Protein AF-A0AAV2ZRG8-F1 (afdb_monomer_lite)

InterPro domains:
  IPR003650 Orange domain [PS51054] (90-117)
  IPR011598 Myc-type, basic helix-loop-helix (bHLH) domain [PF00010] (19-73)
  IPR011598 Myc-type, basic helix-loop-helix (bHLH) domain [PS50888] (18-74)
  IPR011598 Myc-type, basic helix-loop-helix (bHLH) domain [SM00353] (24-82)
  IPR036638 Helix-loop-helix DNA-binding domain superfamily [G3DSA:4.10.280.10] (13-78)
  IPR036638 Helix-loop-helix DNA-binding domain superfamily [SSF47459] (19-74)
  IPR050370 Hairy and Enhancer of Split/HEY-related [PTHR10985] (18-144)

Organism: Pyxicephalus adspersus (NCBI:txid30357)

Secondary structure (DSSP, 8-state):
--HHHHHHHHHHHHHHHHHHHHHHHHHHHHHHHHHHHHHHHHHHTHHHHHHHTTS----HHHHHHHHHHHHHHHHHHHHHHHHHHHHHHHHHHHHHHHHHHHHHHHHTT-HHHHHHHHHHHHHHTTTTTS---------PPPPP-----------

Foldseek 3Di:
DPPPVVVVVVVVVVVVVCVVVVVVVVVVVVVVVVVVVLVVLCVVCVVVVVVVVVDDDDDSVNSVVSSVVVVVVVVVVVVVVVVVVVVVVVVVVVVVVVVVVLVVCVVVVVVVVNVVVVVVVVVVVVPPPPDDPDDDDPPDDDDDDDDDDPPPDDD

Sequence (155 aa):
MTSSFHLLEEADKVHLNRKKIRKPVIEKMRRDRINHSIEQIRHILEKDIQNQRQHSKLEKADILEMAVQYLRQQKMRQNVVDTQNSQDQYYHGYYKCLKEAVGFLHSHGQEKILHHICRQQSQSLGEHSLGYPASSPQRSPCNPSEGHGVIWRPW

Structure (mmCIF, N/CA/C/O backbone):
data_AF-A0AAV2ZRG8-F1
#
_entry.id   AF-A0AAV2ZRG8-F1
#
loop_
_atom_site.group_PDB
_atom_site.id
_atom_site.type_symbol
_atom_site.label_atom_id
_atom_site.label_alt_id
_atom_site.label_comp_id
_atom_site.label_asym_id
_atom_site.label_entity_id
_atom_site.label_seq_id
_atom_site.pdbx_PDB_ins_code
_atom_site.Cartn_x
_atom_site.Cartn_y
_atom_site.Cartn_z
_atom_site.occupancy
_atom_site.B_iso_or_equiv
_atom_site.auth_seq_id
_atom_site.auth_comp_id
_atom_site.auth_asym_id
_atom_site.auth_atom_id
_atom_site.pdbx_PDB_model_num
ATOM 1 N N . MET A 1 1 ? 40.174 38.557 -43.887 1.00 51.75 1 MET A N 1
ATOM 2 C CA . MET A 1 1 ? 38.837 38.673 -43.252 1.00 51.75 1 MET A CA 1
ATOM 3 C C . MET A 1 1 ? 38.041 37.354 -43.236 1.00 51.75 1 MET A C 1
ATOM 5 O O . MET A 1 1 ? 36.908 37.351 -42.785 1.00 51.75 1 MET A O 1
ATOM 9 N N . THR A 1 2 ? 38.617 36.209 -43.628 1.00 54.34 2 THR A N 1
ATOM 10 C CA . THR A 1 2 ? 37.922 34.903 -43.712 1.00 54.34 2 THR A CA 1
ATOM 11 C C . THR A 1 2 ? 37.854 34.107 -42.399 1.00 54.34 2 THR A C 1
ATOM 13 O O . THR A 1 2 ? 37.110 33.138 -42.316 1.00 54.34 2 THR A O 1
ATOM 16 N N . SER A 1 3 ? 38.582 34.511 -41.353 1.00 62.34 3 SER A N 1
ATOM 17 C CA . SER A 1 3 ? 38.695 33.727 -40.108 1.00 62.34 3 SER A CA 1
ATOM 18 C C . SER A 1 3 ? 37.420 33.750 -39.242 1.00 62.34 3 SER A C 1
ATOM 20 O O . SER A 1 3 ? 37.044 32.742 -38.651 1.00 62.34 3 SER A O 1
ATOM 22 N N . SER A 1 4 ? 36.687 34.871 -39.211 1.00 57.34 4 SER A N 1
ATOM 23 C CA . SER A 1 4 ? 35.542 35.022 -38.295 1.00 57.34 4 SER A CA 1
ATOM 24 C C . SER A 1 4 ? 34.259 34.326 -38.766 1.00 57.34 4 SER A C 1
ATOM 26 O O . SER A 1 4 ? 33.429 33.972 -37.935 1.00 57.34 4 SER A O 1
ATOM 28 N N . PHE A 1 5 ? 34.083 34.133 -40.077 1.00 59.22 5 PHE A N 1
ATOM 29 C CA . PHE A 1 5 ? 32.897 33.472 -40.636 1.00 59.22 5 PHE A CA 1
ATOM 30 C C . PHE A 1 5 ? 32.965 31.948 -40.451 1.00 59.22 5 PHE A C 1
ATOM 32 O O . PHE A 1 5 ? 31.996 31.334 -40.013 1.00 59.22 5 PHE A O 1
ATOM 39 N N . HIS A 1 6 ? 34.143 31.351 -40.663 1.00 59.81 6 HIS A N 1
ATOM 40 C CA . HIS A 1 6 ? 34.358 29.922 -40.425 1.00 59.81 6 HIS A CA 1
ATOM 41 C C . HIS A 1 6 ? 34.215 29.536 -38.943 1.00 59.81 6 HIS A C 1
ATOM 43 O O . HIS A 1 6 ? 33.621 28.507 -38.644 1.00 59.81 6 HIS A O 1
ATOM 49 N N . LEU A 1 7 ? 34.669 30.378 -38.006 1.00 63.31 7 LEU A N 1
ATOM 50 C CA . LEU A 1 7 ? 34.544 30.111 -36.565 1.00 63.31 7 LEU A CA 1
ATOM 51 C C . LEU A 1 7 ? 33.089 30.094 -36.062 1.00 63.31 7 LEU A C 1
ATOM 53 O O . LEU A 1 7 ? 32.765 29.314 -35.165 1.00 63.31 7 LEU A O 1
ATOM 57 N N . LEU A 1 8 ? 32.210 30.925 -36.630 1.00 60.66 8 LEU A N 1
ATOM 58 C CA . LEU A 1 8 ? 30.782 30.935 -36.286 1.00 60.66 8 LEU A CA 1
ATOM 59 C C . LEU A 1 8 ? 30.070 29.683 -36.816 1.00 60.66 8 LEU A C 1
ATOM 61 O O . LEU A 1 8 ? 29.310 29.050 -36.084 1.00 60.66 8 LEU A O 1
ATOM 65 N N . GLU A 1 9 ? 30.382 29.265 -38.044 1.00 61.56 9 GLU A N 1
ATOM 66 C CA . GLU A 1 9 ? 29.804 28.054 -38.633 1.00 61.56 9 GLU A CA 1
ATOM 67 C C . GLU A 1 9 ? 30.273 26.772 -37.914 1.00 61.56 9 GLU A C 1
ATOM 69 O O . GLU A 1 9 ? 29.498 25.830 -37.717 1.00 61.56 9 GLU A O 1
ATOM 74 N N . GLU A 1 10 ? 31.526 26.747 -37.453 1.00 59.41 10 GLU A N 1
ATOM 75 C CA . GLU A 1 10 ? 32.078 25.678 -36.615 1.00 59.41 10 GLU A CA 1
ATOM 76 C C . GLU A 1 10 ? 31.371 25.621 -35.244 1.00 59.41 10 GLU A C 1
ATOM 78 O O . GLU A 1 10 ? 30.985 24.546 -34.772 1.00 59.41 10 GLU A O 1
ATOM 83 N N . ALA A 1 11 ? 31.131 26.779 -34.616 1.00 62.53 11 ALA A N 1
ATOM 84 C CA . ALA A 1 11 ? 30.462 26.880 -33.319 1.00 62.53 11 ALA A CA 1
ATOM 85 C C . ALA A 1 11 ? 28.993 26.424 -33.375 1.00 62.53 11 ALA A C 1
ATOM 87 O O . ALA A 1 11 ? 28.546 25.683 -32.489 1.00 62.53 11 ALA A O 1
ATOM 88 N N . ASP A 1 12 ? 28.264 26.781 -34.434 1.00 64.81 12 ASP A N 1
ATOM 89 C CA . ASP A 1 12 ? 26.878 26.355 -34.643 1.00 64.81 12 ASP A CA 1
ATOM 90 C C . ASP A 1 12 ? 26.773 24.846 -34.911 1.00 64.81 12 ASP A C 1
ATOM 92 O O . ASP A 1 12 ? 25.898 24.168 -34.354 1.00 64.81 12 ASP A O 1
ATOM 96 N N . LYS A 1 13 ? 27.715 24.270 -35.672 1.00 63.47 13 LYS A N 1
ATOM 97 C CA . LYS A 1 13 ? 27.808 22.814 -35.889 1.00 63.47 13 LYS A CA 1
ATOM 98 C C . LYS A 1 13 ? 28.120 22.062 -34.594 1.00 63.47 13 LYS A C 1
ATOM 100 O O . LYS A 1 13 ? 27.461 21.061 -34.295 1.00 63.47 13 LYS A O 1
ATOM 105 N N . VAL A 1 14 ? 29.053 22.554 -33.776 1.00 64.88 14 VAL A N 1
ATOM 106 C CA . VAL A 1 14 ? 29.383 21.968 -32.463 1.00 64.88 14 VAL A CA 1
ATOM 107 C C . VAL A 1 14 ? 28.203 22.075 -31.494 1.00 64.88 14 VAL A C 1
ATOM 109 O O . VAL A 1 14 ? 27.904 21.122 -30.768 1.00 64.88 14 VAL A O 1
ATOM 112 N N . HIS A 1 15 ? 27.484 23.197 -31.489 1.00 64.00 15 HIS A N 1
ATOM 113 C CA . HIS A 1 15 ? 26.315 23.402 -30.638 1.00 64.00 15 HIS A CA 1
ATOM 114 C C . HIS A 1 15 ? 25.135 22.503 -31.042 1.00 64.00 15 HIS A C 1
ATOM 116 O O . HIS A 1 15 ? 24.491 21.892 -30.181 1.00 64.00 15 HIS A O 1
ATOM 122 N N . LEU A 1 16 ? 24.884 22.352 -32.346 1.00 62.34 16 LEU A N 1
ATOM 123 C CA . LEU A 1 16 ? 23.873 21.441 -32.875 1.00 62.34 16 LEU A CA 1
ATOM 124 C C . LEU A 1 16 ? 24.236 19.976 -32.604 1.00 62.34 16 LEU A C 1
ATOM 126 O O . LEU A 1 16 ? 23.362 19.208 -32.212 1.00 62.34 16 LEU A O 1
ATOM 130 N N . ASN A 1 17 ? 25.509 19.590 -32.729 1.00 62.44 17 ASN A N 1
ATOM 131 C CA . ASN A 1 17 ? 25.973 18.238 -32.412 1.00 62.44 17 ASN A CA 1
ATOM 132 C C . ASN A 1 17 ? 25.851 17.935 -30.906 1.00 62.44 17 ASN A C 1
ATOM 134 O O . ASN A 1 17 ? 25.306 16.909 -30.509 1.00 62.44 17 ASN A O 1
ATOM 138 N N . ARG A 1 18 ? 26.216 18.888 -30.035 1.00 60.81 18 ARG A N 1
ATOM 139 C CA . ARG A 1 18 ? 25.977 18.786 -28.584 1.00 60.81 18 ARG A CA 1
ATOM 140 C C . ARG A 1 18 ? 24.490 18.655 -28.258 1.00 60.81 18 ARG A C 1
ATOM 142 O O . ARG A 1 18 ? 24.137 17.836 -27.418 1.00 60.81 18 ARG A O 1
ATOM 149 N N . LYS A 1 19 ? 23.602 19.404 -28.920 1.00 61.56 19 LYS A N 1
ATOM 150 C CA . LYS A 1 19 ? 22.140 19.248 -28.775 1.00 61.56 19 LYS A CA 1
ATOM 151 C C . LYS A 1 19 ? 21.653 17.884 -29.289 1.00 61.56 19 LYS A C 1
ATOM 153 O O . LYS A 1 19 ? 20.830 17.259 -28.623 1.00 61.56 19 LYS A O 1
ATOM 158 N N . LYS A 1 20 ? 22.184 17.401 -30.418 1.00 61.59 20 LYS A N 1
ATOM 159 C CA . LYS A 1 20 ? 21.877 16.090 -31.018 1.00 61.59 20 LYS A CA 1
ATOM 160 C C . LYS A 1 20 ? 22.372 14.907 -30.186 1.00 61.59 20 LYS A C 1
ATOM 162 O O . LYS A 1 20 ? 21.736 13.869 -30.249 1.00 61.59 20 LYS A O 1
ATOM 167 N N . ILE A 1 21 ? 23.438 15.059 -29.395 1.00 62.19 21 ILE A N 1
ATOM 168 C CA . ILE A 1 21 ? 23.971 14.021 -28.491 1.00 62.19 21 ILE A CA 1
ATOM 169 C C . ILE A 1 21 ? 23.342 14.111 -27.092 1.00 62.19 21 ILE A C 1
ATOM 171 O O . ILE A 1 21 ? 23.049 13.096 -26.468 1.00 62.19 21 ILE A O 1
ATOM 175 N N . ARG A 1 22 ? 23.063 15.316 -26.584 1.00 65.94 22 ARG A N 1
ATOM 176 C CA . ARG A 1 22 ? 22.439 15.488 -25.260 1.00 65.94 22 ARG A CA 1
ATOM 177 C C . ARG A 1 22 ? 21.010 14.956 -25.224 1.00 65.94 22 ARG A C 1
ATOM 179 O O . ARG A 1 22 ? 20.652 14.278 -24.270 1.00 65.94 22 ARG A O 1
ATOM 186 N N . LYS A 1 23 ? 20.209 15.209 -26.263 1.00 69.50 23 LYS A N 1
ATOM 187 C CA . LYS A 1 23 ? 18.830 14.698 -26.354 1.00 69.50 23 LYS A CA 1
ATOM 188 C C . LYS A 1 23 ? 18.730 13.160 -26.226 1.00 69.50 23 LYS A C 1
ATOM 190 O O . LYS A 1 23 ? 17.967 12.715 -25.372 1.00 69.50 23 LYS A O 1
ATOM 195 N N . PRO A 1 24 ? 19.500 12.336 -26.967 1.00 81.19 24 PRO A N 1
ATOM 196 C CA . PRO A 1 24 ? 19.451 10.881 -26.825 1.00 81.19 24 PRO A CA 1
ATOM 197 C C . PRO A 1 24 ? 20.021 10.388 -25.492 1.00 81.19 24 PRO A C 1
ATOM 199 O O . PRO A 1 24 ? 19.527 9.394 -24.970 1.00 81.19 24 PRO A O 1
ATOM 202 N N . VAL A 1 25 ? 21.000 11.081 -24.897 1.00 81.81 25 VAL A N 1
ATOM 203 C CA . VAL A 1 25 ? 21.508 10.725 -23.559 1.00 81.81 25 VAL A CA 1
ATOM 204 C C . VAL A 1 25 ? 20.443 10.950 -22.482 1.00 81.81 25 VAL A C 1
ATOM 206 O O . VAL A 1 25 ? 20.208 10.062 -21.668 1.00 81.81 25 VAL A O 1
ATOM 209 N N . ILE A 1 26 ? 19.752 12.094 -22.498 1.00 85.50 26 ILE A N 1
ATOM 210 C CA . ILE A 1 26 ? 18.673 12.385 -21.540 1.00 85.50 26 ILE A CA 1
ATOM 211 C C . ILE A 1 26 ? 17.504 11.410 -21.710 1.00 85.50 26 ILE A C 1
ATOM 213 O O . ILE A 1 26 ? 16.988 10.890 -20.721 1.00 85.50 26 ILE A O 1
ATOM 217 N N . GLU A 1 27 ? 17.116 11.103 -22.949 1.00 88.88 27 GLU A N 1
ATOM 218 C CA . GLU A 1 27 ? 16.063 10.118 -23.208 1.00 88.88 27 GLU A CA 1
ATOM 219 C C . GLU A 1 27 ? 16.475 8.709 -22.760 1.00 88.88 27 GLU A C 1
ATOM 221 O O . GLU A 1 27 ? 15.659 7.985 -22.190 1.00 88.88 27 GLU A O 1
ATOM 226 N N . LYS A 1 28 ? 17.747 8.328 -22.938 1.00 89.31 28 LYS A N 1
ATOM 227 C CA . LYS A 1 28 ? 18.283 7.072 -22.402 1.00 89.31 28 LYS A CA 1
ATOM 228 C C . LYS A 1 28 ? 18.167 7.032 -20.878 1.00 89.31 28 LYS A C 1
ATOM 230 O O . LYS A 1 28 ? 17.559 6.107 -20.355 1.00 89.31 28 LYS A O 1
ATOM 235 N N . MET A 1 29 ? 18.629 8.069 -20.175 1.00 91.00 29 MET A N 1
ATOM 236 C CA . MET A 1 29 ? 18.504 8.153 -18.713 1.00 91.00 29 MET A CA 1
ATOM 237 C C . MET A 1 29 ? 17.046 8.074 -18.249 1.00 91.00 29 MET A C 1
ATOM 239 O O . MET A 1 29 ? 16.734 7.439 -17.241 1.00 91.00 29 MET A O 1
ATOM 243 N N . ARG A 1 30 ? 16.125 8.700 -18.986 1.00 95.69 30 ARG A N 1
ATOM 244 C CA . ARG A 1 30 ? 14.695 8.629 -18.687 1.00 95.69 30 ARG A CA 1
ATOM 245 C C . ARG A 1 30 ? 14.149 7.209 -18.855 1.00 95.69 30 ARG A C 1
ATOM 247 O O . ARG A 1 30 ? 13.413 6.743 -17.985 1.00 95.69 30 ARG A O 1
ATOM 254 N N . ARG A 1 31 ? 14.503 6.525 -19.948 1.00 96.56 31 ARG A N 1
ATOM 255 C CA . ARG A 1 31 ? 14.122 5.124 -20.195 1.00 96.56 31 ARG A CA 1
ATOM 256 C C . ARG A 1 31 ? 14.693 4.195 -19.135 1.00 96.56 31 ARG A C 1
ATOM 258 O O . ARG A 1 31 ? 13.957 3.352 -18.632 1.00 96.56 31 ARG A O 1
ATOM 265 N N . ASP A 1 32 ? 15.950 4.391 -18.758 1.00 95.81 32 ASP A N 1
ATOM 266 C CA . ASP A 1 32 ? 16.614 3.612 -17.715 1.00 95.81 32 ASP A CA 1
ATOM 267 C C . ASP A 1 32 ? 15.908 3.801 -16.369 1.00 95.81 32 ASP A C 1
ATOM 269 O O . ASP A 1 32 ? 15.581 2.818 -15.707 1.00 95.81 32 ASP A O 1
ATOM 273 N N . ARG A 1 33 ? 15.546 5.042 -16.013 1.00 97.25 33 ARG A N 1
ATOM 274 C CA . ARG A 1 33 ? 14.755 5.330 -14.808 1.00 97.25 33 ARG A CA 1
ATOM 275 C C . ARG A 1 33 ? 13.404 4.613 -14.817 1.00 97.25 33 ARG A C 1
ATOM 277 O O . ARG A 1 33 ? 13.025 4.025 -13.810 1.00 97.25 33 ARG A O 1
ATOM 284 N N . IL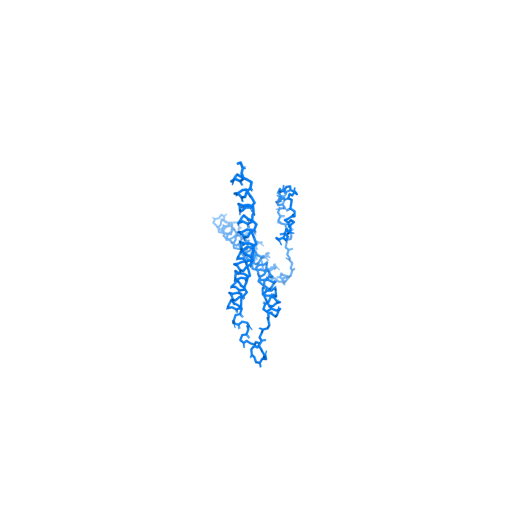E A 1 34 ? 12.684 4.647 -15.939 1.00 95.50 34 ILE A N 1
ATOM 285 C CA . ILE A 1 34 ? 11.383 3.972 -16.066 1.00 95.50 34 ILE A CA 1
ATOM 286 C C . ILE A 1 34 ? 11.536 2.459 -15.944 1.00 95.50 34 ILE A C 1
ATOM 288 O O . ILE A 1 34 ? 10.796 1.827 -15.193 1.00 95.50 34 ILE A O 1
ATOM 292 N N . ASN A 1 35 ? 12.512 1.877 -16.638 1.00 95.38 35 ASN A N 1
ATOM 293 C CA . ASN A 1 35 ? 12.784 0.447 -16.551 1.00 95.38 35 ASN A CA 1
ATOM 294 C C . ASN A 1 35 ? 13.146 0.040 -15.121 1.00 95.38 35 ASN A C 1
ATOM 296 O O . ASN A 1 35 ? 12.632 -0.959 -14.630 1.00 95.38 35 ASN A O 1
ATOM 300 N N . HIS A 1 36 ? 13.953 0.848 -14.435 1.00 96.00 36 HIS A N 1
ATOM 301 C CA . HIS A 1 36 ? 14.304 0.618 -13.043 1.00 96.00 36 HIS A CA 1
ATOM 302 C C . HIS A 1 36 ? 13.079 0.682 -12.116 1.00 96.00 36 HIS A C 1
ATOM 304 O O . HIS A 1 36 ? 12.918 -0.188 -11.267 1.00 96.00 36 HIS A O 1
ATOM 310 N N . SER A 1 37 ? 12.169 1.645 -12.304 1.00 96.00 37 SER A N 1
ATOM 311 C CA . SER A 1 37 ? 10.923 1.685 -11.523 1.00 96.00 37 SER A CA 1
ATOM 312 C C . SER A 1 37 ? 9.994 0.498 -11.806 1.00 96.00 37 SER A C 1
ATOM 314 O O . SER A 1 37 ? 9.392 -0.028 -10.877 1.00 96.00 37 SER A O 1
ATOM 316 N N . ILE A 1 38 ? 9.905 0.032 -13.058 1.00 94.12 38 ILE A N 1
ATOM 317 C CA . ILE A 1 38 ? 9.114 -1.160 -13.412 1.00 94.12 38 ILE A CA 1
ATOM 318 C C . ILE A 1 38 ? 9.701 -2.406 -12.738 1.00 94.12 38 ILE A C 1
ATOM 320 O O . ILE A 1 38 ? 8.959 -3.249 -12.239 1.00 94.12 38 ILE A O 1
ATOM 324 N N . GLU A 1 39 ? 11.028 -2.501 -12.675 1.00 91.62 39 GLU A N 1
ATOM 325 C CA . GLU A 1 39 ? 11.712 -3.578 -11.967 1.00 91.62 39 GLU A CA 1
ATOM 326 C C . GLU A 1 39 ? 11.400 -3.551 -10.467 1.00 91.62 39 GLU A C 1
ATOM 328 O O . GLU A 1 39 ? 11.033 -4.575 -9.902 1.00 91.62 39 GLU A O 1
ATOM 333 N N . GLN A 1 40 ? 11.463 -2.383 -9.823 1.00 93.94 40 GLN A N 1
ATOM 334 C CA . GLN A 1 40 ? 11.088 -2.243 -8.410 1.00 93.94 40 GLN A CA 1
ATOM 335 C C . GLN A 1 40 ? 9.637 -2.669 -8.151 1.00 93.94 40 GLN A C 1
ATOM 337 O O . GLN A 1 40 ? 9.372 -3.386 -7.189 1.00 93.94 40 GLN A O 1
ATOM 342 N N . ILE A 1 41 ? 8.707 -2.284 -9.032 1.00 93.44 41 ILE A N 1
ATOM 343 C CA . ILE A 1 41 ? 7.303 -2.707 -8.947 1.00 93.44 41 ILE A CA 1
ATOM 344 C C . ILE A 1 41 ? 7.198 -4.236 -9.006 1.00 93.44 41 ILE A C 1
ATOM 346 O O . ILE A 1 41 ? 6.515 -4.825 -8.172 1.00 93.44 41 ILE A O 1
ATOM 350 N N . ARG A 1 42 ? 7.917 -4.897 -9.925 1.00 89.06 42 ARG A N 1
ATOM 351 C CA . ARG A 1 42 ? 7.946 -6.368 -9.998 1.00 89.06 42 ARG A CA 1
ATOM 352 C C . ARG A 1 42 ? 8.389 -7.003 -8.675 1.00 89.06 42 ARG A C 1
ATOM 354 O O . ARG A 1 42 ? 7.772 -7.971 -8.250 1.00 89.06 42 ARG A O 1
ATOM 361 N N . HIS A 1 43 ? 9.419 -6.462 -8.025 1.00 88.88 43 HIS A N 1
ATOM 362 C CA . HIS A 1 43 ? 9.908 -6.977 -6.740 1.00 88.88 43 HIS A CA 1
ATOM 363 C C . HIS A 1 43 ? 8.883 -6.795 -5.610 1.00 88.88 43 HIS A C 1
ATOM 365 O O . HIS A 1 43 ? 8.678 -7.699 -4.807 1.00 88.88 43 HIS A O 1
ATOM 371 N N . ILE A 1 44 ? 8.191 -5.651 -5.555 1.00 90.75 44 ILE A N 1
ATOM 372 C CA . ILE A 1 44 ? 7.132 -5.411 -4.557 1.00 90.75 44 ILE A CA 1
ATOM 373 C C . ILE A 1 44 ? 5.991 -6.421 -4.726 1.00 90.75 44 ILE A C 1
ATOM 375 O O . ILE A 1 44 ? 5.484 -6.963 -3.745 1.00 90.75 44 ILE A O 1
ATOM 379 N N . LEU A 1 45 ? 5.625 -6.706 -5.974 1.00 86.75 45 LEU A N 1
ATOM 380 C CA . LEU A 1 45 ? 4.560 -7.643 -6.322 1.00 86.75 45 LEU A CA 1
ATOM 381 C C . LEU A 1 45 ? 5.010 -9.111 -6.279 1.00 86.75 45 LEU A C 1
ATOM 383 O O . LEU A 1 45 ? 4.206 -9.996 -6.552 1.00 86.75 45 LEU A O 1
ATOM 387 N N . GLU A 1 46 ? 6.269 -9.408 -5.942 1.00 78.12 46 GLU A N 1
ATOM 388 C CA . GLU A 1 46 ? 6.866 -10.737 -6.109 1.00 78.12 46 GLU A CA 1
ATOM 389 C C . GLU A 1 46 ? 6.130 -11.840 -5.330 1.00 78.12 46 GLU A C 1
ATOM 391 O O . GLU A 1 46 ? 6.024 -12.967 -5.814 1.00 78.12 46 GLU A O 1
ATOM 396 N N . LYS A 1 47 ? 5.546 -11.505 -4.173 1.00 70.94 47 LYS A N 1
ATOM 397 C CA . LYS A 1 47 ? 4.723 -12.428 -3.372 1.00 70.94 47 LYS A CA 1
ATOM 398 C C . LYS A 1 47 ? 3.409 -12.805 -4.065 1.00 70.94 47 LYS A C 1
ATOM 400 O O . LYS A 1 47 ? 3.024 -13.969 -4.041 1.00 70.94 47 LYS A O 1
ATOM 405 N N . ASP A 1 48 ? 2.756 -11.846 -4.716 1.00 68.25 48 ASP A N 1
ATOM 406 C CA . ASP A 1 48 ? 1.528 -12.085 -5.487 1.00 68.25 48 ASP A CA 1
ATOM 407 C C . ASP A 1 48 ? 1.849 -12.769 -6.828 1.00 68.25 48 ASP A C 1
ATOM 409 O O . ASP A 1 48 ? 1.123 -13.646 -7.293 1.00 68.25 48 ASP A O 1
ATOM 413 N N . ILE A 1 49 ? 3.002 -12.424 -7.406 1.00 63.72 49 ILE A N 1
ATOM 414 C CA . ILE A 1 49 ? 3.564 -12.999 -8.628 1.00 63.72 49 ILE A CA 1
ATOM 415 C C . ILE A 1 49 ? 3.930 -14.476 -8.446 1.00 63.72 49 ILE A C 1
ATOM 417 O O . ILE A 1 49 ? 3.678 -15.257 -9.355 1.00 63.72 49 ILE A O 1
ATOM 421 N N . GLN A 1 50 ? 4.500 -14.903 -7.312 1.00 62.06 50 GLN A N 1
ATOM 422 C CA . GLN A 1 50 ? 4.860 -16.313 -7.080 1.00 62.06 50 GLN A CA 1
ATOM 423 C C . GLN A 1 50 ? 3.664 -17.269 -7.228 1.00 62.06 50 GLN A C 1
ATOM 425 O O . GLN A 1 50 ? 3.843 -18.383 -7.713 1.00 62.06 50 GLN A O 1
ATOM 430 N N . ASN A 1 51 ? 2.449 -16.808 -6.916 1.00 62.09 51 ASN A N 1
ATOM 431 C CA . ASN A 1 51 ? 1.219 -17.579 -7.120 1.00 62.09 51 ASN A CA 1
ATOM 432 C C . ASN A 1 51 ? 0.807 -17.671 -8.602 1.00 62.09 51 ASN A C 1
ATOM 434 O O . ASN A 1 51 ? 0.162 -18.635 -8.999 1.00 62.09 51 ASN A O 1
ATOM 438 N N . GLN A 1 52 ? 1.202 -16.699 -9.432 1.00 60.75 52 GLN A N 1
ATOM 439 C CA . GLN A 1 52 ? 0.966 -16.686 -10.884 1.00 60.75 52 GLN A CA 1
ATOM 440 C C . GLN A 1 52 ? 2.130 -17.294 -11.697 1.00 60.75 52 GLN A C 1
ATOM 442 O O . GLN A 1 52 ? 1.937 -17.711 -12.838 1.00 60.75 52 GLN A O 1
ATOM 447 N N . ARG A 1 53 ? 3.333 -17.408 -11.108 1.00 56.50 53 ARG A N 1
ATOM 448 C CA . ARG A 1 53 ? 4.587 -17.880 -11.741 1.00 56.50 53 ARG A CA 1
ATOM 449 C C . ARG A 1 53 ? 4.585 -19.326 -12.234 1.00 56.50 53 ARG A C 1
ATOM 451 O O . ARG A 1 53 ? 5.575 -19.741 -12.833 1.00 56.50 53 ARG A O 1
ATOM 458 N N . GLN A 1 54 ? 3.512 -20.089 -12.046 1.00 58.31 54 GLN A N 1
ATOM 459 C CA . GLN A 1 54 ? 3.382 -21.363 -12.758 1.00 58.31 54 GLN A CA 1
ATOM 460 C C . GLN A 1 54 ? 3.266 -21.163 -14.280 1.00 58.31 54 GLN A C 1
ATOM 462 O O . GLN A 1 54 ? 3.531 -22.098 -15.033 1.00 58.31 54 GLN A O 1
ATOM 467 N N . HIS A 1 55 ? 2.963 -19.946 -14.749 1.00 51.91 55 HIS A N 1
ATOM 468 C CA . HIS A 1 55 ? 2.786 -19.669 -16.167 1.00 51.91 55 HIS A CA 1
ATOM 469 C C . HIS A 1 55 ? 3.562 -18.427 -16.633 1.00 51.91 55 HIS A C 1
ATOM 471 O O . HIS A 1 55 ? 3.142 -17.294 -16.450 1.00 51.91 55 HIS A O 1
ATOM 477 N N . SER A 1 56 ? 4.661 -18.687 -17.347 1.00 58.03 56 SER A N 1
ATOM 478 C CA . SER A 1 56 ? 5.300 -17.792 -18.322 1.00 58.03 56 SER A CA 1
ATOM 479 C C . SER A 1 56 ? 6.019 -16.524 -17.819 1.00 58.03 56 SER A C 1
ATOM 481 O O . SER A 1 56 ? 5.874 -16.035 -16.702 1.00 58.03 56 SER A O 1
ATOM 483 N N . LYS A 1 57 ? 6.890 -16.015 -18.690 1.00 68.94 57 LYS A N 1
ATOM 484 C CA . LYS A 1 57 ? 7.715 -14.817 -18.516 1.00 68.94 57 LYS A CA 1
ATOM 485 C C . LYS A 1 57 ? 6.808 -13.582 -18.452 1.00 68.94 57 LYS A C 1
ATOM 487 O O . LYS A 1 57 ? 6.307 -13.172 -19.488 1.00 68.94 57 LYS A O 1
ATOM 492 N N . LEU A 1 58 ? 6.638 -12.993 -17.265 1.00 72.62 58 LEU A N 1
ATOM 493 C CA . LEU A 1 58 ? 5.825 -11.782 -17.079 1.00 72.62 58 LEU A CA 1
ATOM 494 C C . LEU A 1 58 ? 6.301 -10.643 -17.986 1.00 72.62 58 LEU A C 1
ATOM 496 O O . LEU A 1 58 ? 7.444 -10.173 -17.878 1.00 72.62 58 LEU A O 1
ATOM 500 N N . GLU A 1 59 ? 5.415 -10.186 -18.862 1.00 85.81 59 GLU A N 1
ATOM 501 C CA . GLU A 1 59 ? 5.664 -9.051 -19.731 1.00 85.81 59 GLU A CA 1
ATOM 502 C C . GLU A 1 59 ? 5.549 -7.732 -18.953 1.00 85.81 59 GLU A C 1
ATOM 504 O O . GLU A 1 59 ? 5.075 -7.660 -17.817 1.00 85.81 59 GLU A O 1
ATOM 509 N N . LYS A 1 60 ? 6.018 -6.630 -19.552 1.00 88.31 60 LYS A N 1
ATOM 510 C CA . LYS A 1 60 ? 5.917 -5.307 -18.910 1.00 88.31 60 LYS A CA 1
ATOM 511 C C . LYS A 1 60 ? 4.467 -4.858 -18.724 1.00 88.31 60 LYS A C 1
ATOM 513 O O . LYS A 1 60 ? 4.200 -4.133 -17.771 1.00 88.31 60 LYS A O 1
ATOM 518 N N . ALA A 1 61 ? 3.570 -5.257 -19.627 1.00 90.00 61 ALA A N 1
ATOM 519 C CA . ALA A 1 61 ? 2.147 -4.957 -19.519 1.00 90.00 61 ALA A CA 1
ATOM 520 C C . ALA A 1 61 ? 1.542 -5.650 -18.291 1.00 90.00 61 ALA A C 1
ATOM 522 O O . ALA A 1 61 ? 0.953 -4.966 -17.458 1.00 90.00 61 ALA A O 1
ATOM 523 N N . ASP A 1 62 ? 1.821 -6.945 -18.115 1.00 87.56 62 ASP A N 1
ATOM 524 C CA . ASP A 1 62 ? 1.342 -7.740 -16.978 1.00 87.56 62 ASP A CA 1
ATOM 525 C C . ASP A 1 62 ? 1.766 -7.128 -15.638 1.00 87.56 62 ASP A C 1
ATOM 527 O O . ASP A 1 62 ? 0.951 -6.951 -14.738 1.00 87.56 62 ASP A O 1
ATOM 531 N N . ILE A 1 63 ? 3.035 -6.719 -15.510 1.00 89.81 63 ILE A N 1
ATOM 532 C CA . ILE A 1 63 ? 3.547 -6.090 -14.277 1.00 89.81 63 ILE A CA 1
ATOM 533 C C . ILE A 1 63 ? 2.765 -4.820 -13.938 1.00 89.81 63 ILE A C 1
ATOM 535 O O . ILE A 1 63 ? 2.455 -4.570 -12.773 1.00 89.81 63 ILE A O 1
ATOM 539 N N . LEU A 1 64 ? 2.460 -3.999 -14.944 1.00 94.00 64 LEU A N 1
ATOM 540 C CA . LEU A 1 64 ? 1.715 -2.760 -14.745 1.00 94.00 64 LEU A CA 1
ATOM 541 C C . LEU A 1 64 ? 0.241 -3.033 -14.430 1.00 94.00 64 LEU A C 1
ATOM 543 O O . LEU A 1 64 ? -0.329 -2.350 -13.581 1.00 94.00 64 LEU A O 1
ATOM 547 N N . GLU A 1 65 ? -0.364 -4.036 -15.061 1.00 90.94 65 GLU A N 1
ATOM 548 C CA . GLU A 1 65 ? -1.736 -4.453 -14.775 1.00 90.94 65 GLU A CA 1
ATOM 549 C C . GLU A 1 65 ? -1.875 -4.972 -13.339 1.00 90.94 65 GLU A C 1
ATOM 551 O O . GLU A 1 65 ? -2.720 -4.485 -12.579 1.00 90.94 65 GLU A O 1
ATOM 556 N N . MET A 1 66 ? -0.974 -5.864 -12.920 1.00 89.38 66 MET A N 1
ATOM 557 C CA . MET A 1 66 ? -0.906 -6.352 -11.544 1.00 89.38 66 MET A CA 1
ATOM 558 C C . MET A 1 66 ? -0.708 -5.210 -10.545 1.00 89.38 66 MET A C 1
ATOM 560 O O . MET A 1 66 ? -1.361 -5.184 -9.503 1.00 89.38 66 MET A O 1
ATOM 564 N N . ALA A 1 67 ? 0.140 -4.227 -10.863 1.00 92.69 67 ALA A N 1
ATOM 565 C CA . ALA A 1 67 ? 0.349 -3.062 -10.006 1.00 92.69 67 ALA A CA 1
ATOM 566 C C . ALA A 1 67 ? -0.934 -2.240 -9.822 1.00 92.69 67 ALA A C 1
ATOM 568 O O . ALA A 1 67 ? -1.254 -1.816 -8.710 1.00 92.69 67 ALA A O 1
ATOM 569 N N . VAL A 1 68 ? -1.706 -2.036 -10.893 1.00 93.75 68 VAL A N 1
ATOM 570 C CA . VAL A 1 68 ? -2.995 -1.337 -10.813 1.00 93.75 68 VAL A CA 1
ATOM 571 C C . VAL A 1 68 ? -3.982 -2.123 -9.954 1.00 93.75 68 VAL A C 1
ATOM 573 O O . VAL A 1 68 ? -4.659 -1.533 -9.106 1.00 93.75 68 VAL A O 1
ATOM 576 N N . GLN A 1 69 ? -4.059 -3.442 -10.134 1.00 90.50 69 GLN A N 1
ATOM 577 C CA . GLN A 1 69 ? -4.921 -4.299 -9.324 1.00 90.50 69 GLN A CA 1
ATOM 578 C C . GLN A 1 69 ? -4.529 -4.255 -7.841 1.00 90.50 69 GLN A C 1
ATOM 580 O O . GLN A 1 69 ? -5.400 -4.076 -6.986 1.00 90.50 69 GLN A O 1
ATOM 585 N N . TYR A 1 70 ? -3.231 -4.333 -7.545 1.00 89.44 70 TYR A N 1
ATOM 586 C CA . TYR A 1 70 ? -2.681 -4.219 -6.197 1.00 89.44 70 TYR A CA 1
ATOM 587 C C . TYR A 1 70 ? -3.089 -2.895 -5.534 1.00 89.44 70 TYR A C 1
ATOM 589 O O . TYR A 1 70 ? -3.662 -2.893 -4.444 1.00 89.44 70 TYR A O 1
ATOM 597 N N . LEU 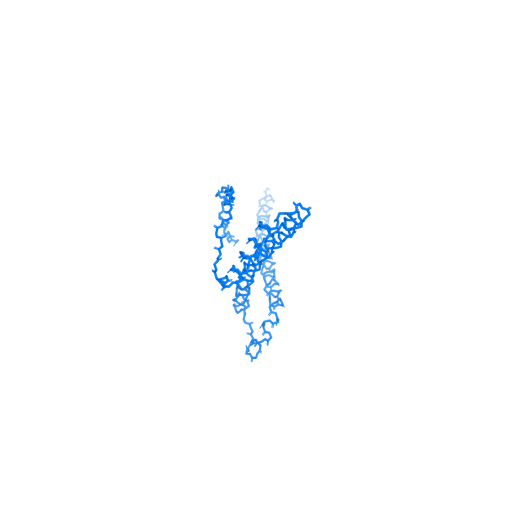A 1 71 ? -2.901 -1.762 -6.221 1.00 91.94 71 LEU A N 1
ATOM 598 C CA . LEU A 1 71 ? -3.265 -0.441 -5.693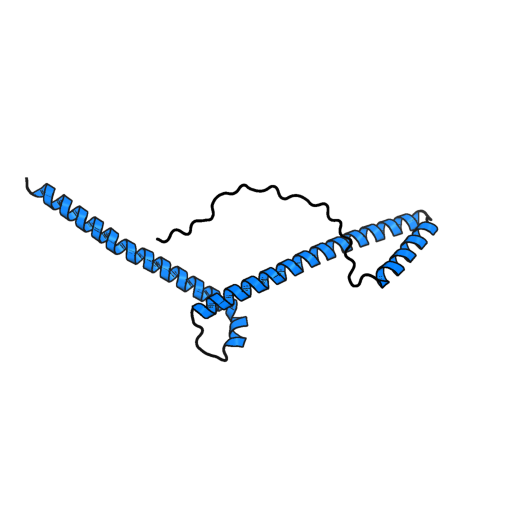 1.00 91.94 71 LEU A CA 1
ATOM 599 C C . LEU A 1 71 ? -4.773 -0.295 -5.460 1.00 91.94 71 LEU A C 1
ATOM 601 O O . LEU A 1 71 ? -5.197 0.278 -4.453 1.00 91.94 71 LEU A O 1
ATOM 605 N N . ARG A 1 72 ? -5.602 -0.831 -6.364 1.00 90.25 72 ARG A N 1
ATOM 606 C CA . ARG A 1 72 ? -7.061 -0.850 -6.185 1.00 90.25 72 ARG A CA 1
ATOM 607 C C . ARG A 1 72 ? -7.444 -1.646 -4.943 1.00 90.25 72 ARG A C 1
ATOM 609 O O . ARG A 1 72 ? -8.229 -1.157 -4.133 1.00 90.25 72 ARG A O 1
ATOM 616 N N . GLN A 1 73 ? -6.867 -2.832 -4.765 1.00 87.44 73 GLN A N 1
ATOM 617 C CA . GLN A 1 73 ? -7.145 -3.673 -3.607 1.00 87.44 73 GLN A CA 1
ATOM 618 C C . GLN A 1 73 ? -6.678 -3.014 -2.303 1.00 87.44 73 GLN A C 1
ATOM 620 O O . GLN A 1 73 ? -7.422 -3.012 -1.323 1.00 87.44 73 GLN A O 1
ATOM 625 N N . GLN A 1 74 ? -5.498 -2.390 -2.296 1.00 87.62 74 GLN A N 1
ATOM 626 C CA . GLN A 1 74 ? -4.991 -1.653 -1.139 1.00 87.62 74 GLN A CA 1
ATOM 627 C C . GLN A 1 74 ? -5.913 -0.486 -0.761 1.00 87.62 74 GLN A C 1
ATOM 629 O O . GLN A 1 74 ? -6.246 -0.335 0.412 1.00 87.62 74 GLN A O 1
ATOM 634 N N . LYS A 1 75 ? -6.391 0.298 -1.737 1.00 85.75 75 LYS A N 1
ATOM 635 C CA . LYS A 1 75 ? -7.333 1.401 -1.486 1.00 85.75 75 LYS A CA 1
ATOM 636 C C . LYS A 1 75 ? -8.650 0.908 -0.885 1.00 85.75 75 LYS A C 1
ATOM 638 O O . LYS A 1 75 ? -9.166 1.526 0.041 1.00 85.75 75 LYS A O 1
ATOM 643 N N . MET A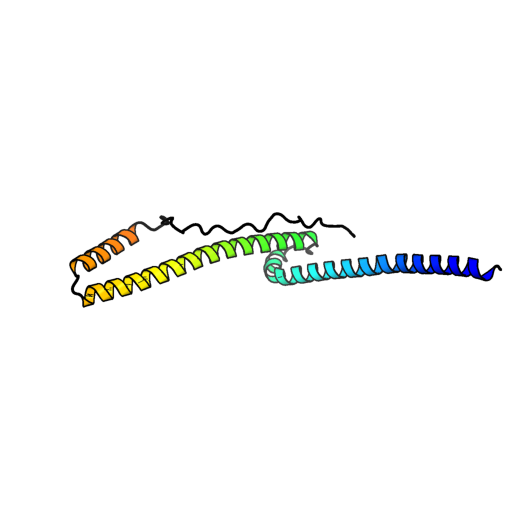 1 76 ? -9.185 -0.209 -1.383 1.00 83.38 76 MET A N 1
ATOM 644 C CA . MET A 1 76 ? -10.398 -0.809 -0.817 1.00 83.38 76 MET A CA 1
ATOM 645 C C . MET A 1 76 ? -10.181 -1.264 0.629 1.00 83.38 76 MET A C 1
ATOM 647 O O . MET A 1 76 ? -11.004 -0.962 1.487 1.00 83.38 76 MET A O 1
ATOM 651 N N . ARG A 1 77 ? -9.052 -1.927 0.919 1.00 81.56 77 ARG A N 1
ATOM 652 C CA . ARG A 1 77 ? -8.696 -2.334 2.288 1.00 81.56 77 ARG A CA 1
ATOM 653 C C . ARG A 1 77 ? -8.549 -1.131 3.215 1.00 81.56 77 ARG A C 1
ATOM 655 O O . ARG A 1 77 ? -9.085 -1.169 4.315 1.00 81.56 77 ARG A O 1
ATOM 662 N N . GLN A 1 78 ? -7.888 -0.066 2.765 1.00 78.31 78 GLN A N 1
ATOM 663 C CA . GLN A 1 78 ? -7.711 1.147 3.564 1.00 78.31 78 GLN A CA 1
ATOM 664 C C . GLN A 1 78 ? -9.057 1.791 3.917 1.00 78.31 78 GLN A C 1
ATOM 666 O O . GLN A 1 78 ? -9.301 2.062 5.084 1.00 78.31 78 GLN A O 1
ATOM 671 N N . ASN A 1 79 ? -9.974 1.930 2.953 1.00 74.19 79 ASN A N 1
ATOM 672 C CA . ASN A 1 79 ? -11.309 2.483 3.214 1.00 74.19 79 ASN A CA 1
ATOM 673 C C . ASN A 1 79 ? -12.101 1.662 4.249 1.00 74.19 79 ASN A C 1
ATOM 675 O O . ASN A 1 79 ? -12.790 2.228 5.100 1.00 74.19 79 ASN A O 1
ATOM 679 N N . VAL A 1 80 ? -12.013 0.328 4.184 1.00 72.88 80 VAL A N 1
ATOM 680 C CA . VAL A 1 80 ? -12.661 -0.559 5.163 1.00 72.88 80 VAL A CA 1
ATOM 681 C C . VAL A 1 80 ? -12.023 -0.397 6.543 1.00 72.88 80 VAL A C 1
ATOM 683 O O . VAL A 1 80 ? -12.746 -0.254 7.524 1.00 72.88 80 VAL A O 1
ATOM 686 N N . VAL A 1 81 ? -10.690 -0.374 6.626 1.00 72.38 81 VAL A N 1
ATOM 687 C CA . VAL A 1 81 ? -9.963 -0.193 7.892 1.00 72.38 81 VAL A CA 1
ATOM 688 C C . VAL A 1 81 ? -10.261 1.169 8.513 1.00 72.38 81 VAL A C 1
ATOM 690 O O . VAL A 1 81 ? -10.519 1.232 9.709 1.00 72.38 81 VAL A O 1
ATOM 693 N N . ASP A 1 82 ? -10.293 2.242 7.727 1.00 72.12 82 ASP A N 1
ATOM 694 C CA . ASP A 1 82 ? -10.583 3.591 8.224 1.00 72.12 82 ASP A CA 1
ATOM 695 C C . ASP A 1 82 ? -12.018 3.693 8.767 1.00 72.12 82 ASP A C 1
ATOM 697 O O . ASP A 1 82 ? -12.254 4.302 9.815 1.00 72.12 82 ASP A O 1
ATOM 701 N N . THR A 1 83 ? -12.977 3.042 8.098 1.00 72.38 83 THR A N 1
ATOM 702 C CA . THR A 1 83 ? -14.376 2.977 8.550 1.00 72.38 83 THR A CA 1
ATOM 703 C C . THR A 1 83 ? -14.507 2.175 9.847 1.00 72.38 83 THR A C 1
ATOM 705 O O . THR A 1 83 ? -15.140 2.642 10.792 1.00 72.38 83 THR A O 1
ATOM 708 N N . GLN A 1 84 ? -13.870 1.001 9.925 1.00 72.88 84 GLN A N 1
ATOM 709 C CA . GLN A 1 84 ? -13.889 0.159 11.127 1.00 72.88 84 GLN A CA 1
ATOM 710 C C . GLN A 1 84 ? -13.187 0.839 12.305 1.00 72.88 84 GLN A C 1
ATOM 712 O O . GLN A 1 84 ? -13.744 0.916 13.390 1.00 72.88 84 GLN A O 1
ATOM 717 N N . ASN A 1 85 ? -12.017 1.440 12.088 1.00 77.56 85 ASN A N 1
ATOM 718 C CA . ASN A 1 85 ? -11.271 2.131 13.137 1.00 77.56 85 ASN A CA 1
ATOM 719 C C . ASN A 1 85 ? -12.043 3.350 13.678 1.00 77.56 85 ASN A C 1
ATOM 721 O O . ASN A 1 85 ? -12.078 3.582 14.884 1.00 77.56 85 ASN A O 1
ATOM 725 N N . SER A 1 86 ? -12.729 4.101 12.810 1.00 79.56 86 SER A N 1
ATOM 726 C CA . SER A 1 86 ? -13.606 5.203 13.244 1.00 79.56 86 SER A CA 1
ATOM 727 C C . SER A 1 86 ? -14.767 4.699 14.108 1.00 79.56 86 SER A C 1
ATOM 729 O O . SER A 1 86 ? -15.130 5.328 15.104 1.00 79.56 86 SER A O 1
ATOM 731 N N . GLN A 1 87 ? -15.327 3.545 13.748 1.00 79.94 87 GLN A N 1
ATOM 732 C CA . GLN A 1 87 ? -16.413 2.906 14.478 1.00 79.94 87 GLN A CA 1
ATOM 733 C C . GLN A 1 87 ? -15.945 2.350 15.834 1.00 79.94 87 GLN A C 1
ATOM 735 O O . GLN A 1 87 ? -16.592 2.595 16.852 1.00 79.94 87 GLN A O 1
ATOM 740 N N . ASP A 1 88 ? -14.800 1.674 15.877 1.00 83.06 88 ASP A N 1
ATOM 741 C CA . ASP A 1 88 ? -14.206 1.140 17.105 1.00 83.06 88 ASP A CA 1
ATOM 742 C C . ASP A 1 88 ? -13.832 2.262 18.079 1.00 83.06 88 ASP A C 1
ATOM 744 O O . ASP A 1 88 ? -14.107 2.169 19.278 1.00 83.06 88 ASP A O 1
ATOM 748 N N . GLN A 1 89 ? -13.277 3.367 17.571 1.00 86.75 89 GLN A N 1
ATOM 749 C CA . GLN A 1 89 ? -12.997 4.559 18.374 1.00 86.75 89 GLN A CA 1
ATOM 750 C C . GLN A 1 89 ? -14.277 5.180 18.950 1.00 86.75 89 GLN A C 1
ATOM 752 O O . GLN A 1 89 ? -14.295 5.570 20.121 1.00 86.75 89 GLN A O 1
ATOM 757 N N . TYR A 1 90 ? -15.358 5.238 18.165 1.00 91.19 90 TYR A N 1
ATOM 758 C CA . TYR A 1 90 ? -16.658 5.705 18.645 1.00 91.19 90 TYR A CA 1
ATOM 759 C C . TYR A 1 90 ? -17.201 4.812 19.768 1.00 91.19 90 TYR A C 1
ATOM 761 O O . TYR A 1 90 ? -17.530 5.321 20.841 1.00 91.19 90 TYR A O 1
ATOM 769 N N . TYR A 1 91 ? -17.249 3.490 19.567 1.00 88.19 91 TYR A N 1
ATOM 770 C CA . TYR A 1 91 ? -17.758 2.557 20.577 1.00 88.19 91 TYR A CA 1
ATOM 771 C C . TYR A 1 91 ? -16.899 2.542 21.840 1.00 88.19 91 TYR A C 1
ATOM 773 O O . TYR A 1 91 ? -17.439 2.478 22.946 1.00 88.19 91 TYR A O 1
ATOM 781 N N . HIS A 1 92 ? -15.578 2.671 21.701 1.00 90.94 92 HIS A N 1
ATOM 782 C CA . HIS A 1 92 ? -14.677 2.830 22.836 1.00 90.94 92 HIS A CA 1
ATOM 783 C C . HIS A 1 92 ? -15.032 4.073 23.668 1.00 90.94 92 HIS A C 1
ATOM 785 O O . HIS A 1 92 ? -15.169 3.985 24.891 1.00 90.94 92 HIS A O 1
ATOM 791 N N . GLY A 1 93 ? -15.228 5.224 23.014 1.00 92.19 93 GLY A N 1
ATOM 792 C CA . GLY A 1 93 ? -15.634 6.467 23.674 1.00 92.19 93 GLY A CA 1
ATOM 793 C C . GLY A 1 93 ? -17.021 6.379 24.316 1.00 92.19 93 GLY A C 1
ATOM 794 O O . GLY A 1 93 ? -17.194 6.775 25.470 1.00 92.19 93 GLY A O 1
ATOM 795 N N . TYR A 1 94 ? -17.989 5.798 23.602 1.00 92.81 94 TYR A N 1
ATOM 796 C CA . TYR A 1 94 ? -19.342 5.553 24.099 1.00 92.81 94 TYR A CA 1
ATOM 797 C C . TYR A 1 94 ? -19.329 4.684 25.360 1.00 92.81 94 TYR A C 1
ATOM 799 O O . TYR A 1 94 ? -19.882 5.080 26.385 1.00 92.81 94 TYR A O 1
ATOM 807 N N . TYR A 1 95 ? -18.649 3.535 25.321 1.00 91.38 95 TYR A N 1
ATOM 808 C CA . TYR A 1 95 ? -18.593 2.610 26.451 1.00 91.38 95 TYR A CA 1
ATOM 809 C C . TYR A 1 95 ? -17.883 3.226 27.657 1.00 91.38 95 TYR A C 1
ATOM 811 O O . TYR A 1 95 ? -18.317 3.045 28.794 1.00 91.38 95 TYR A O 1
ATOM 819 N N . LYS A 1 96 ? -16.819 4.004 27.422 1.00 94.31 96 LYS A N 1
ATOM 820 C CA . LYS A 1 96 ? -16.133 4.745 28.484 1.00 94.31 96 LYS A CA 1
ATOM 821 C C . LYS A 1 96 ? -17.079 5.730 29.176 1.00 94.31 96 LYS A C 1
ATOM 823 O O . LYS A 1 96 ? -17.204 5.685 30.398 1.00 94.31 96 LYS A O 1
ATOM 828 N N . CYS A 1 97 ? -17.780 6.560 28.403 1.00 94.62 97 CYS A N 1
ATOM 829 C CA . CYS A 1 97 ? -18.753 7.516 28.930 1.00 94.62 97 CYS A CA 1
ATOM 830 C C . CYS A 1 97 ? -19.888 6.812 29.687 1.00 94.62 97 CYS A C 1
ATOM 832 O O . CYS A 1 97 ? -20.230 7.198 30.802 1.00 94.62 97 CYS A O 1
ATOM 834 N N . LEU A 1 98 ? -20.428 5.733 29.120 1.00 92.88 98 LEU A N 1
ATOM 835 C CA . LEU A 1 98 ? -21.495 4.949 29.730 1.00 92.88 98 LEU A CA 1
ATOM 836 C C . LEU A 1 98 ? -21.064 4.329 31.062 1.00 92.88 98 LEU A C 1
ATOM 838 O O . LEU A 1 98 ? -21.805 4.398 32.040 1.00 92.88 98 LEU A O 1
ATOM 842 N N . LYS A 1 99 ? -19.853 3.765 31.120 1.00 92.81 99 LYS A N 1
ATOM 843 C CA . LYS A 1 99 ? -19.268 3.212 32.346 1.00 92.81 99 LYS A CA 1
ATOM 844 C C . LYS A 1 99 ? -19.141 4.280 33.433 1.00 92.81 99 LYS A C 1
ATOM 846 O O . LYS A 1 99 ? -19.499 4.020 34.580 1.00 92.81 99 LYS A O 1
ATOM 851 N N . GLU A 1 100 ? -18.651 5.466 33.079 1.00 93.88 100 GLU A N 1
ATOM 852 C CA . GLU A 1 100 ? -18.535 6.598 34.005 1.00 93.88 100 GLU A CA 1
ATOM 853 C C . GLU A 1 100 ? -19.915 7.070 34.494 1.00 93.88 100 GLU A C 1
ATOM 855 O O . GLU A 1 100 ? -20.114 7.234 35.698 1.00 93.88 100 GLU A O 1
ATOM 860 N N . ALA A 1 101 ? -20.896 7.197 33.595 1.00 92.50 101 ALA A N 1
ATOM 861 C CA . ALA A 1 101 ? -22.264 7.586 33.933 1.00 92.50 101 ALA A CA 1
ATOM 862 C C . ALA A 1 101 ? -22.949 6.572 34.863 1.00 92.50 101 ALA A C 1
ATOM 864 O O . ALA A 1 101 ? -23.571 6.955 35.853 1.00 92.50 101 ALA A O 1
ATOM 865 N N . VAL A 1 102 ? -22.802 5.273 34.590 1.00 92.56 102 VAL A N 1
ATOM 866 C CA . VAL A 1 102 ? -23.313 4.201 35.457 1.00 92.56 102 VAL A CA 1
ATOM 867 C C . VAL A 1 102 ? -22.648 4.252 36.834 1.00 92.56 102 VAL A C 1
ATOM 869 O O . VAL A 1 102 ? -23.342 4.173 37.847 1.00 92.56 102 VAL A O 1
ATOM 872 N N . GLY A 1 103 ? -21.327 4.443 36.892 1.00 92.75 103 GLY A N 1
ATOM 873 C CA . GLY A 1 103 ? -20.603 4.596 38.155 1.00 92.75 103 GLY A CA 1
ATOM 874 C C . GLY A 1 103 ? -21.094 5.792 38.975 1.00 92.75 103 GLY A C 1
ATOM 875 O O . GLY A 1 103 ? -21.329 5.661 40.176 1.00 92.75 103 GLY A O 1
ATOM 876 N N . PHE A 1 104 ? -21.321 6.934 38.320 1.00 94.38 104 PHE A N 1
ATOM 877 C CA . PHE A 1 104 ? -21.884 8.127 38.949 1.00 94.38 104 PHE A CA 1
ATOM 878 C C . PHE A 1 104 ? -23.301 7.882 39.485 1.00 94.38 104 PHE A C 1
ATOM 880 O O . PHE A 1 104 ? -23.596 8.190 40.635 1.00 94.38 104 PHE A O 1
ATOM 887 N N . LEU A 1 105 ? -24.190 7.290 38.689 1.00 93.19 105 LEU A N 1
ATOM 888 C CA . LEU A 1 105 ? -25.561 7.019 39.126 1.00 93.19 105 LEU A CA 1
ATOM 889 C C . LEU A 1 105 ? -25.612 6.014 40.285 1.00 93.19 105 LEU A C 1
ATOM 891 O O . LEU A 1 105 ? -26.478 6.130 41.152 1.00 93.19 105 LEU A O 1
ATOM 895 N N . HIS A 1 106 ? -24.676 5.060 40.323 1.00 90.81 106 HIS A N 1
ATOM 896 C CA . HIS A 1 106 ? -24.568 4.083 41.404 1.00 90.81 106 HIS A CA 1
ATOM 897 C C . HIS A 1 106 ? -24.123 4.741 42.711 1.00 90.81 106 HIS A C 1
ATOM 899 O O . HIS A 1 106 ? -24.738 4.510 43.748 1.00 90.81 106 HIS A O 1
ATOM 905 N N . SER A 1 107 ? -23.124 5.628 42.661 1.00 92.56 107 SER A N 1
ATOM 906 C CA . SER A 1 107 ? -22.672 6.362 43.850 1.00 92.56 107 SER A CA 1
ATOM 907 C C . SER A 1 107 ? -23.704 7.362 44.381 1.00 92.56 107 SER A C 1
ATOM 909 O O . SER A 1 107 ? -23.698 7.659 45.572 1.00 92.56 107 SER A O 1
ATOM 911 N N . HIS A 1 108 ? -24.619 7.840 43.531 1.00 91.50 108 HIS A N 1
ATOM 912 C CA . HIS A 1 108 ? -25.675 8.795 43.895 1.00 91.50 108 HIS A CA 1
ATOM 913 C C . HIS A 1 108 ? -27.049 8.137 44.141 1.00 91.50 108 HIS A C 1
ATOM 915 O O . HIS A 1 108 ? -28.056 8.841 44.241 1.00 91.50 108 HIS A O 1
ATOM 921 N N . GLY A 1 109 ? -27.119 6.800 44.220 1.00 87.94 109 GLY A N 1
ATOM 922 C CA . GLY A 1 109 ? -28.342 6.063 44.573 1.00 87.94 109 GLY A CA 1
ATOM 923 C C . GLY A 1 109 ? -29.477 6.144 43.541 1.00 87.94 109 GLY A C 1
ATOM 924 O O . GLY A 1 109 ? -30.644 5.957 43.881 1.00 87.94 109 GLY A O 1
ATOM 925 N N . GLN A 1 110 ? -29.173 6.431 42.272 1.00 88.25 110 GLN A N 1
ATOM 926 C CA . GLN A 1 110 ? -30.165 6.585 41.197 1.00 88.25 110 GLN A CA 1
ATOM 927 C C . GLN A 1 110 ? -30.549 5.234 40.560 1.00 88.25 110 GLN A C 1
ATOM 929 O O . GLN A 1 110 ? -30.453 5.039 39.345 1.00 88.25 110 GLN A O 1
ATOM 934 N N . GLU A 1 111 ? -31.009 4.280 41.375 1.00 86.56 111 GLU A N 1
ATOM 935 C CA . GLU A 1 111 ? -31.255 2.887 40.957 1.00 86.56 111 GLU A CA 1
ATOM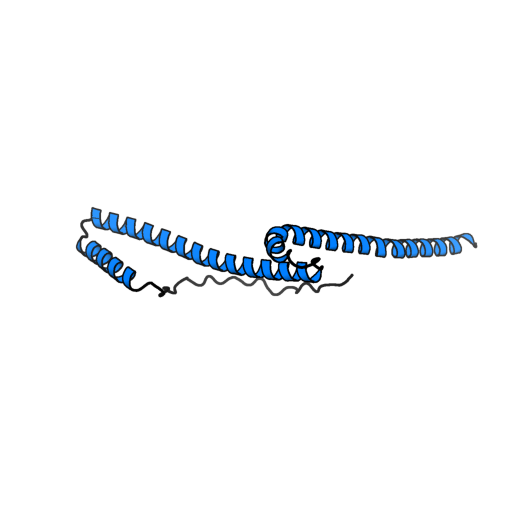 936 C C . GLU A 1 111 ? -32.305 2.745 39.846 1.00 86.56 111 GLU A C 1
ATOM 938 O O . GLU A 1 111 ? -32.165 1.912 38.949 1.00 86.56 111 GLU A O 1
ATOM 943 N N . LYS A 1 112 ? -33.336 3.599 39.847 1.00 89.06 112 LYS A N 1
ATOM 944 C CA . LYS A 1 112 ? -34.387 3.590 38.814 1.00 89.06 112 LYS A CA 1
ATOM 945 C C . LYS A 1 112 ? -33.829 3.912 37.425 1.00 89.06 112 LYS A C 1
ATOM 947 O O . LYS A 1 112 ? -34.213 3.277 36.443 1.00 89.06 112 LYS A O 1
ATOM 952 N N . ILE A 1 113 ? -32.913 4.880 37.350 1.00 88.69 113 ILE A N 1
ATOM 953 C CA . ILE A 1 113 ? -32.276 5.311 36.098 1.00 88.69 113 ILE A CA 1
ATOM 954 C C . ILE A 1 113 ? -31.288 4.239 35.630 1.00 88.69 113 ILE A C 1
ATOM 956 O O . ILE A 1 113 ? -31.294 3.863 34.460 1.00 88.69 113 ILE A O 1
ATOM 960 N N . LEU A 1 114 ? -30.502 3.674 36.550 1.00 89.44 114 LEU A N 1
ATOM 961 C CA . LEU A 1 114 ? -29.599 2.559 36.259 1.00 89.44 114 LEU A CA 1
ATOM 962 C C . LEU A 1 114 ? -30.321 1.337 35.693 1.00 89.44 114 LEU A C 1
ATOM 964 O O . LEU A 1 114 ? -29.894 0.786 34.679 1.00 89.44 114 LEU A O 1
ATOM 968 N N . HIS A 1 115 ? -31.430 0.931 36.313 1.00 88.19 115 HIS A N 1
ATOM 969 C CA . HIS A 1 115 ? -32.231 -0.197 35.847 1.00 88.19 115 HIS A CA 1
ATOM 970 C C . HIS A 1 115 ? -32.785 0.050 34.436 1.00 88.19 115 HIS A C 1
ATOM 972 O O . HIS A 1 115 ? -32.797 -0.852 33.599 1.00 88.19 115 HIS A O 1
ATOM 978 N N . HIS A 1 116 ? -33.193 1.289 34.142 1.00 89.62 116 HIS A N 1
ATOM 979 C CA . HIS A 1 116 ? -33.630 1.678 32.806 1.00 89.62 116 HIS A CA 1
ATOM 980 C C . HIS A 1 116 ? -32.497 1.588 31.771 1.00 89.62 116 HIS A C 1
ATOM 982 O O . HIS A 1 116 ? -32.689 0.980 30.721 1.00 89.62 116 HIS A O 1
ATOM 988 N N . ILE A 1 117 ? -31.310 2.120 32.083 1.00 87.06 117 ILE A N 1
ATOM 989 C CA . ILE A 1 117 ? -30.128 2.067 31.204 1.00 87.06 117 ILE A CA 1
ATOM 990 C C . ILE A 1 117 ? -29.697 0.617 30.939 1.00 87.06 117 ILE A C 1
ATOM 992 O O . ILE A 1 117 ? -29.423 0.251 29.796 1.00 87.06 117 ILE A O 1
ATOM 996 N N . CYS A 1 118 ? -29.667 -0.222 31.977 1.00 85.25 118 CYS A N 1
ATOM 997 C CA . CYS A 1 118 ? -29.304 -1.635 31.858 1.00 85.25 118 CYS A CA 1
ATOM 998 C C . CYS A 1 118 ? -30.315 -2.402 30.988 1.00 85.25 118 CYS A C 1
ATOM 1000 O O . CYS A 1 118 ? -29.933 -3.139 30.081 1.00 85.25 118 CYS A O 1
ATOM 1002 N N . ARG A 1 119 ? -31.619 -2.155 31.184 1.00 87.38 119 ARG A N 1
ATOM 1003 C CA . ARG A 1 119 ? -32.684 -2.746 30.361 1.00 87.38 119 ARG A CA 1
ATOM 1004 C C . ARG A 1 119 ? -32.605 -2.309 28.896 1.00 87.38 119 ARG A C 1
ATOM 1006 O O . ARG A 1 119 ? -32.831 -3.142 28.023 1.00 87.38 119 ARG A O 1
ATOM 1013 N N . GLN A 1 120 ? -32.291 -1.041 28.625 1.00 84.69 120 GLN A N 1
ATOM 1014 C CA . GLN A 1 120 ? -32.145 -0.545 27.254 1.00 84.69 120 GLN A CA 1
ATOM 1015 C C . GLN A 1 120 ? -30.950 -1.176 26.523 1.00 84.69 120 GLN A C 1
ATOM 1017 O O . GLN A 1 120 ? -31.094 -1.557 25.365 1.00 84.69 120 GLN A O 1
ATOM 1022 N N . GLN A 1 121 ? -29.801 -1.357 27.186 1.00 81.06 121 GLN A N 1
ATOM 1023 C CA . GLN A 1 121 ? -28.648 -2.040 26.576 1.00 81.06 121 GLN A CA 1
ATOM 1024 C C . GLN A 1 121 ? -28.962 -3.490 26.186 1.00 81.06 121 GLN A C 1
ATOM 1026 O O . GLN A 1 121 ? -28.586 -3.939 25.107 1.00 81.06 121 GLN A O 1
ATOM 1031 N N . SER A 1 122 ? -29.700 -4.216 27.028 1.00 72.62 122 SER A N 1
ATOM 1032 C CA . SER A 1 122 ? -30.106 -5.594 26.722 1.00 72.62 122 SER A CA 1
ATOM 1033 C C . SER A 1 122 ? -31.071 -5.690 25.536 1.00 72.62 122 SER A C 1
ATOM 1035 O O . SER A 1 122 ? -31.143 -6.734 24.896 1.00 72.62 122 SER A O 1
ATOM 1037 N N . GLN A 1 123 ? -31.813 -4.619 25.234 1.00 71.62 123 GLN A N 1
ATOM 1038 C CA . GLN A 1 123 ? -32.709 -4.555 24.076 1.00 71.62 123 GLN A CA 1
ATOM 1039 C C . GLN A 1 123 ? -31.959 -4.182 22.787 1.00 71.62 123 GLN A C 1
ATOM 1041 O O . GLN A 1 123 ? -32.267 -4.731 21.734 1.00 71.62 123 GLN A O 1
ATOM 1046 N N . SER A 1 124 ? -30.937 -3.319 22.852 1.00 63.31 124 SER A N 1
ATOM 1047 C CA . SER A 1 124 ? -30.183 -2.901 21.659 1.00 63.31 124 SER A CA 1
ATOM 1048 C C . SER A 1 124 ? -29.220 -3.969 21.122 1.00 63.31 124 SER A C 1
ATOM 1050 O O . SER A 1 124 ? -28.987 -4.024 19.913 1.00 63.31 124 SER A O 1
ATOM 1052 N N . LEU A 1 125 ? -28.712 -4.869 21.976 1.00 52.97 125 LEU A N 1
ATOM 1053 C CA . LEU A 1 125 ? -27.869 -5.996 21.546 1.00 52.97 125 LEU A CA 1
ATOM 1054 C C . LEU A 1 125 ? -28.626 -7.080 20.749 1.00 52.97 125 LEU A C 1
ATOM 1056 O O . LEU A 1 125 ? -27.983 -7.957 20.176 1.00 52.97 125 LEU A O 1
ATOM 1060 N N . GLY A 1 126 ? -29.963 -7.025 20.690 1.00 48.97 126 GLY A N 1
ATOM 1061 C CA . GLY A 1 126 ? -30.795 -7.991 19.960 1.00 48.97 126 GLY A CA 1
ATOM 1062 C C . GLY A 1 126 ? -31.069 -7.655 18.488 1.00 48.97 126 GLY A C 1
ATOM 1063 O O . GLY A 1 126 ? -31.423 -8.554 17.732 1.00 48.97 126 GLY A O 1
ATOM 1064 N N . GLU A 1 127 ? -30.892 -6.400 18.055 1.00 43.69 127 GLU A N 1
ATOM 1065 C CA . GLU A 1 127 ? -31.299 -5.953 16.704 1.00 43.69 127 GLU A CA 1
ATOM 1066 C C . GLU A 1 127 ? -30.175 -5.303 15.874 1.00 43.69 127 GLU A C 1
ATOM 1068 O O . GLU A 1 127 ? -30.310 -5.128 14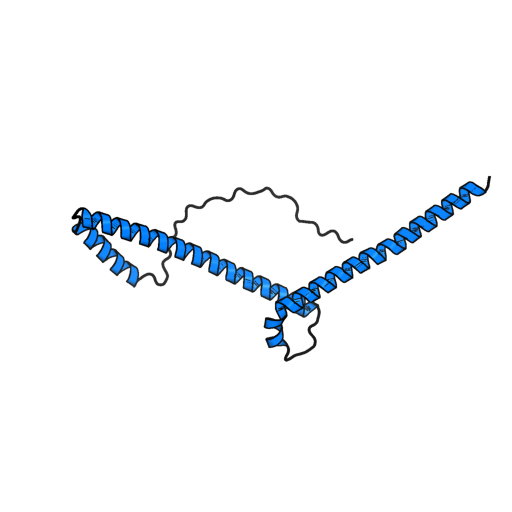.661 1.00 43.69 127 GLU A O 1
ATOM 1073 N N . HIS A 1 128 ? -29.012 -5.007 16.460 1.00 47.16 128 HIS A N 1
ATOM 1074 C CA . HIS A 1 128 ? -27.901 -4.366 15.746 1.00 47.16 128 HIS A CA 1
ATOM 1075 C C . HIS A 1 128 ? -26.989 -5.344 14.993 1.00 47.16 128 HIS A C 1
ATOM 1077 O O . HIS A 1 128 ? -25.765 -5.276 15.080 1.00 47.16 128 HIS A O 1
ATOM 1083 N N . SER A 1 129 ? -27.582 -6.210 14.166 1.00 41.97 129 SER A N 1
ATOM 1084 C CA . SER A 1 129 ? -26.814 -6.819 13.080 1.00 41.97 129 SER A CA 1
ATOM 1085 C C . SER A 1 129 ? -26.561 -5.837 11.927 1.00 41.97 129 SER A C 1
ATOM 1087 O O . SER A 1 129 ? -25.587 -6.064 11.224 1.00 41.97 129 SER A O 1
ATOM 1089 N N . LEU A 1 130 ? -27.353 -4.771 11.697 1.00 47.69 130 LEU A N 1
ATOM 1090 C CA . LEU A 1 130 ? -27.157 -3.870 10.531 1.00 47.69 130 LEU A CA 1
ATOM 1091 C C . LEU A 1 130 ? -27.677 -2.409 10.670 1.00 47.69 130 LEU A C 1
ATOM 1093 O O . LEU A 1 130 ? -27.724 -1.681 9.679 1.00 47.69 130 LEU A O 1
ATOM 1097 N N . GLY A 1 131 ? -28.067 -1.925 11.852 1.00 42.75 131 GLY A N 1
ATOM 1098 C CA . GLY A 1 131 ? -28.650 -0.578 11.997 1.00 42.75 131 GLY A CA 1
ATOM 1099 C C . GLY A 1 131 ? -27.634 0.510 12.353 1.00 42.75 131 GLY A C 1
ATOM 1100 O O . GLY A 1 131 ? -27.411 0.780 13.517 1.00 42.75 131 GLY A O 1
ATOM 1101 N N . TYR A 1 132 ? -26.996 1.175 11.399 1.00 51.78 132 TYR A N 1
ATOM 1102 C CA . TYR A 1 132 ? -26.107 2.309 11.701 1.00 51.78 132 TYR A CA 1
ATOM 1103 C C . TYR A 1 132 ? -26.912 3.541 12.167 1.00 51.78 132 TYR A C 1
ATOM 1105 O O . TYR A 1 132 ? -27.754 4.015 11.400 1.00 51.78 132 TYR A O 1
ATOM 1113 N N . PRO A 1 133 ? -26.661 4.138 13.352 1.00 41.41 133 PRO A N 1
ATOM 1114 C CA . PRO A 1 133 ? -27.187 5.463 13.648 1.00 41.41 133 PRO A CA 1
ATOM 1115 C C . PRO A 1 133 ? -26.386 6.492 12.841 1.00 41.41 133 PRO A C 1
ATOM 1117 O O . PRO A 1 133 ? -25.265 6.870 13.181 1.00 41.41 133 PRO A O 1
ATOM 1120 N N . ALA A 1 134 ? -26.966 6.928 11.726 1.00 50.25 134 ALA A N 1
ATOM 1121 C CA . ALA A 1 134 ? -26.471 8.047 10.942 1.00 50.25 134 ALA A CA 1
ATOM 1122 C C . ALA A 1 134 ? -26.608 9.339 11.755 1.00 50.25 134 ALA A C 1
ATOM 1124 O O . ALA A 1 134 ? -27.701 9.886 11.865 1.00 50.25 134 ALA A O 1
ATOM 1125 N N . SER A 1 135 ? -25.509 9.826 12.331 1.00 47.78 135 SER A N 1
ATOM 1126 C CA . SER A 1 135 ? -25.342 11.222 12.760 1.00 47.78 135 SER A CA 1
ATOM 1127 C C . SER A 1 135 ? -23.865 11.505 13.043 1.00 47.78 135 SER A C 1
ATOM 1129 O O . SER A 1 135 ? -23.423 11.532 14.188 1.00 47.78 135 SER A O 1
ATOM 1131 N N . SER A 1 136 ? -23.080 11.728 11.990 1.00 39.22 136 SER A N 1
ATOM 1132 C CA . SER A 1 136 ? -21.865 12.542 12.105 1.00 39.22 136 SER A CA 1
ATOM 1133 C C . SER A 1 136 ? -22.208 13.972 11.682 1.00 39.22 136 SER A C 1
ATOM 1135 O O . SER A 1 136 ? -22.842 14.142 10.639 1.00 39.22 136 SER A O 1
ATOM 1137 N N . PRO A 1 137 ? -21.801 15.014 12.431 1.00 42.53 137 PRO A N 1
ATOM 1138 C CA . PRO A 1 137 ? -21.873 16.376 11.932 1.00 42.53 137 PRO A CA 1
ATOM 1139 C C . PRO A 1 137 ? -20.943 16.473 10.724 1.00 42.53 137 PRO A C 1
ATOM 1141 O O . PRO A 1 137 ? -19.732 16.273 10.834 1.00 42.53 137 PRO A O 1
ATOM 1144 N N . GLN A 1 138 ? -21.527 16.741 9.563 1.00 39.34 138 GLN A N 1
ATOM 1145 C CA . GLN A 1 138 ? -20.820 16.911 8.304 1.00 39.34 138 GLN A CA 1
ATOM 1146 C C . GLN A 1 138 ? -19.882 18.121 8.430 1.00 39.34 138 GLN A C 1
ATOM 1148 O O . GLN A 1 138 ? -20.302 19.272 8.336 1.00 39.34 138 GLN A O 1
ATOM 1153 N N . ARG A 1 139 ? -18.597 17.873 8.703 1.00 39.38 139 ARG A N 1
ATOM 1154 C CA . ARG A 1 139 ? -17.560 18.904 8.647 1.00 39.38 139 ARG A CA 1
ATOM 1155 C C . ARG A 1 139 ? -17.187 19.071 7.177 1.00 39.38 139 ARG A C 1
ATOM 1157 O O . ARG A 1 139 ? -16.501 18.227 6.609 1.00 39.38 139 ARG A O 1
ATOM 1164 N N . SER A 1 140 ? -17.705 20.126 6.556 1.00 41.84 140 SER A N 1
ATOM 1165 C CA . SER A 1 140 ? -17.382 20.517 5.183 1.00 41.84 140 SER A CA 1
ATOM 1166 C C . SER A 1 140 ? -15.864 20.633 4.994 1.00 41.84 140 SER A C 1
ATOM 1168 O O . SER A 1 140 ? -15.226 21.378 5.742 1.00 41.84 140 SER A O 1
ATOM 1170 N N . PRO A 1 141 ? -15.260 19.965 3.999 1.00 40.69 141 PRO A N 1
ATOM 1171 C CA . PRO A 1 141 ? -13.929 20.324 3.540 1.00 40.69 141 PRO A CA 1
ATOM 1172 C C . PRO A 1 141 ? -14.043 21.620 2.730 1.00 40.69 141 PRO A C 1
ATOM 1174 O O . PRO A 1 141 ? -14.757 21.672 1.729 1.00 40.69 141 PRO A O 1
ATOM 1177 N N . CYS A 1 142 ? -13.358 22.679 3.162 1.00 31.16 142 CYS A N 1
ATOM 1178 C CA . CYS A 1 142 ? -13.104 23.833 2.305 1.00 31.16 142 CYS A CA 1
ATOM 1179 C C . CYS A 1 142 ? -12.373 23.351 1.045 1.00 31.16 142 CYS A C 1
ATOM 1181 O O . CYS A 1 142 ? -11.283 22.792 1.148 1.00 31.16 142 CYS A O 1
ATOM 1183 N N . ASN A 1 143 ? -12.977 23.575 -0.124 1.00 38.59 143 ASN A N 1
ATOM 1184 C CA . ASN A 1 143 ? -12.347 23.384 -1.427 1.00 38.59 143 ASN A CA 1
ATOM 1185 C C . ASN A 1 143 ? -11.063 24.225 -1.517 1.00 38.59 143 ASN A C 1
ATOM 1187 O O . ASN A 1 143 ? -11.149 25.452 -1.432 1.00 38.59 143 ASN A O 1
ATOM 1191 N N . PRO A 1 144 ? -9.891 23.627 -1.781 1.00 42.78 144 PRO A N 1
ATOM 1192 C CA . PRO A 1 144 ? -8.861 24.307 -2.534 1.00 42.78 144 PRO A CA 1
ATOM 1193 C C . PRO A 1 144 ? -9.311 24.309 -3.994 1.00 42.78 144 PRO A C 1
ATOM 1195 O O . PRO A 1 144 ? -9.541 23.268 -4.607 1.00 42.78 144 PRO A O 1
ATOM 1198 N N . SER A 1 145 ? -9.486 25.520 -4.488 1.00 41.06 145 SER A N 1
ATOM 1199 C CA . SER A 1 145 ? -9.747 25.923 -5.856 1.00 41.06 145 SER A CA 1
ATOM 1200 C C . SER A 1 145 ? -9.095 25.018 -6.901 1.00 41.06 145 SER A C 1
ATOM 1202 O O . SER A 1 145 ? -7.917 24.669 -6.814 1.00 41.06 145 SER A O 1
ATOM 1204 N N . GLU A 1 146 ? -9.889 24.718 -7.923 1.00 48.19 146 GLU A N 1
ATOM 1205 C CA . GLU A 1 146 ? -9.474 24.260 -9.242 1.00 48.19 146 GLU A CA 1
ATOM 1206 C C . GLU A 1 146 ? -8.163 24.924 -9.678 1.00 48.19 146 GLU A C 1
ATOM 1208 O O . GLU A 1 146 ? -8.040 26.148 -9.725 1.00 48.19 146 GLU A O 1
ATOM 1213 N N . GLY A 1 147 ? -7.168 24.105 -9.998 1.00 45.72 147 GLY A N 1
ATOM 1214 C CA . GLY A 1 147 ? -5.851 24.607 -10.343 1.00 45.72 147 GLY A CA 1
ATOM 1215 C C . GLY A 1 147 ? -4.984 23.518 -10.934 1.00 45.72 147 GLY A C 1
ATOM 1216 O O . GLY A 1 147 ? -4.134 22.957 -10.257 1.00 45.72 147 GLY A O 1
ATOM 1217 N N . HIS A 1 148 ? -5.181 23.295 -12.231 1.00 47.81 148 HIS A N 1
ATOM 1218 C CA . HIS A 1 148 ? -4.290 22.566 -13.127 1.00 47.81 148 HIS A CA 1
ATOM 1219 C C . HIS A 1 148 ? -4.302 21.045 -12.965 1.00 47.81 148 HIS A C 1
ATOM 1221 O O . HIS A 1 148 ? -3.488 20.439 -12.270 1.00 47.81 148 HIS A O 1
ATOM 1227 N N . GLY A 1 149 ? -5.152 20.411 -13.782 1.00 46.88 149 GLY A N 1
ATOM 1228 C CA . GLY A 1 149 ? -4.787 19.130 -14.368 1.00 46.88 149 GLY A CA 1
ATOM 1229 C C . GLY A 1 149 ? -3.358 19.255 -14.884 1.00 46.88 149 GLY A C 1
ATOM 1230 O O . GLY A 1 149 ? -3.065 20.111 -15.723 1.00 46.88 149 GLY A O 1
ATOM 1231 N N . VAL A 1 150 ? -2.457 18.466 -14.302 1.00 57.19 150 VAL A N 1
ATOM 1232 C CA . VAL A 1 150 ? -1.081 18.349 -14.765 1.00 57.19 150 VAL A CA 1
ATOM 1233 C C . VAL A 1 150 ? -1.185 17.809 -16.181 1.00 57.19 150 VAL A C 1
ATOM 1235 O O . VAL A 1 150 ? -1.318 16.607 -16.396 1.00 57.19 150 VAL A O 1
ATOM 1238 N N . ILE A 1 151 ? -1.215 18.729 -17.147 1.00 61.38 151 ILE A N 1
ATOM 1239 C CA . ILE A 1 151 ? -1.054 18.432 -18.558 1.00 61.38 151 ILE A CA 1
ATOM 1240 C C . ILE A 1 151 ? 0.256 17.663 -18.619 1.00 61.38 151 ILE A C 1
ATOM 1242 O O . ILE A 1 151 ? 1.341 18.195 -18.373 1.00 61.38 151 ILE A O 1
ATOM 1246 N N . TRP A 1 152 ? 0.127 16.365 -18.852 1.00 58.41 152 TRP A N 1
ATOM 1247 C CA . TRP A 1 152 ? 1.251 15.518 -19.164 1.00 58.41 152 TRP A CA 1
ATOM 1248 C C . TRP A 1 152 ? 1.861 16.116 -20.428 1.00 58.41 152 TRP A C 1
ATOM 1250 O O . TRP A 1 152 ? 1.259 16.062 -21.499 1.00 58.41 152 TRP A O 1
ATOM 1260 N N . ARG A 1 153 ? 3.005 16.792 -20.295 1.00 55.81 153 ARG A N 1
ATOM 1261 C CA . ARG A 1 153 ? 3.752 17.284 -21.450 1.00 55.81 153 ARG A CA 1
ATOM 1262 C C . ARG A 1 153 ? 4.718 16.180 -21.860 1.00 55.81 153 ARG A C 1
ATOM 1264 O O . ARG A 1 153 ? 5.619 15.876 -21.076 1.00 55.81 153 ARG A O 1
ATOM 1271 N N . PRO A 1 154 ? 4.542 15.562 -23.037 1.00 50.44 154 PRO A N 1
ATOM 1272 C CA . PRO A 1 154 ? 5.580 14.710 -23.583 1.00 50.44 154 PRO A CA 1
ATOM 1273 C C . PRO A 1 154 ? 6.817 15.580 -23.858 1.00 50.44 154 PRO A C 1
ATOM 1275 O O . PRO A 1 154 ? 6.690 16.703 -24.350 1.00 50.44 154 PRO A O 1
ATOM 1278 N N . TRP A 1 155 ? 7.992 15.088 -23.465 1.00 61.66 155 TRP A N 1
ATOM 1279 C CA . TRP A 1 155 ? 9.283 15.604 -23.940 1.00 61.66 155 TRP A CA 1
ATOM 1280 C C . TRP A 1 155 ? 9.500 15.220 -25.406 1.00 61.66 155 TRP A C 1
ATOM 1282 O O . TRP A 1 155 ? 9.005 14.145 -25.821 1.00 61.66 155 TRP A O 1
#

pLDDT: mean 73.66, std 18.22, range [31.16, 97.25]

Radius of gyration: 33.07 Å; chains: 1; bounding box: 73×60×88 Å